Protein AF-A0A6M8U9I7-F1 (afdb_monomer_lite)

Radius of gyration: 16.64 Å; chains: 1; bounding box: 40×27×50 Å

Sequence (62 aa):
MGELGVVEADEGTDGNIIVRLYKRKYILNDDGEIERTKGDPIDVPENSWIDIRLNMPPKDGN

Secondary structure (DSSP, 8-state):
----SEEEEEE-TTS-EEEEEEEEEEEE-TTS-EEEEEEEE-PPPTT--------PPP-S--

Structure (mmCIF, N/CA/C/O backbone):
data_AF-A0A6M8U9I7-F1
#
_entry.id   AF-A0A6M8U9I7-F1
#
loop_
_atom_site.group_PDB
_atom_site.id
_atom_site.type_symbol
_atom_site.label_atom_id
_atom_site.label_alt_id
_atom_site.label_comp_id
_atom_site.label_asym_id
_ato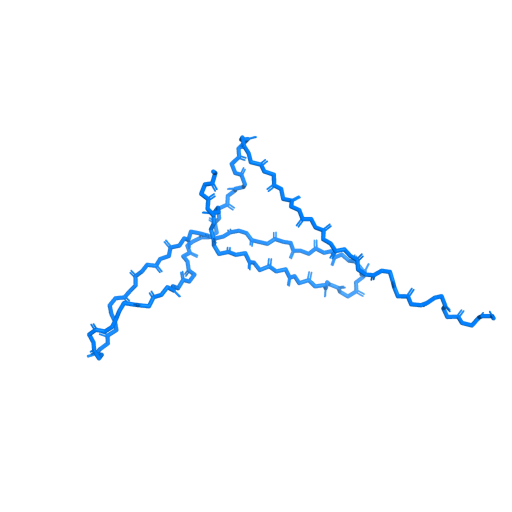m_site.label_entity_id
_atom_site.label_seq_id
_atom_site.pdbx_PDB_ins_code
_atom_site.Cartn_x
_atom_site.Cartn_y
_atom_site.Cartn_z
_atom_site.occupancy
_atom_site.B_iso_or_equiv
_atom_site.auth_seq_id
_atom_site.auth_comp_id
_atom_site.auth_asym_id
_atom_site.auth_atom_id
_atom_site.pdbx_PDB_model_num
ATOM 1 N N . MET A 1 1 ? -5.661 16.301 -1.013 1.00 53.09 1 MET A N 1
ATOM 2 C CA . MET A 1 1 ? -6.035 14.951 -1.486 1.00 53.09 1 MET A CA 1
ATOM 3 C C . MET A 1 1 ? -5.369 13.958 -0.556 1.00 53.09 1 MET A C 1
ATOM 5 O O . MET A 1 1 ? -4.154 14.007 -0.429 1.00 53.09 1 MET A O 1
ATOM 9 N N . GLY A 1 2 ? -6.164 13.194 0.194 1.00 64.81 2 GLY A N 1
ATOM 10 C CA . GLY A 1 2 ? -5.650 12.226 1.162 1.00 64.81 2 GLY A CA 1
ATOM 11 C C . GLY A 1 2 ? -4.978 11.045 0.467 1.00 64.81 2 GLY A C 1
ATOM 12 O O . GLY A 1 2 ? -5.271 10.730 -0.681 1.00 64.81 2 GLY A O 1
ATOM 13 N N . GLU A 1 3 ? -4.055 10.418 1.173 1.00 66.06 3 GLU A N 1
ATOM 14 C CA . GLU A 1 3 ? -3.318 9.239 0.732 1.00 66.06 3 GLU A CA 1
ATOM 15 C C . GLU A 1 3 ? -4.331 8.068 0.515 1.00 66.06 3 GLU A C 1
ATOM 17 O O . GLU A 1 3 ? -5.189 7.820 1.365 1.00 66.06 3 GLU A O 1
ATOM 22 N N . LEU A 1 4 ? -4.297 7.390 -0.646 1.00 71.88 4 LEU A N 1
ATOM 23 C CA . LEU A 1 4 ? -5.393 6.522 -1.148 1.00 71.88 4 LEU A CA 1
ATOM 24 C C . LEU A 1 4 ? -5.554 5.179 -0.410 1.00 71.88 4 LEU A C 1
ATOM 26 O O . LEU A 1 4 ? -6.650 4.636 -0.327 1.00 71.88 4 LEU A O 1
ATOM 30 N N . GLY A 1 5 ? -4.475 4.632 0.150 1.00 81.88 5 GLY A N 1
ATOM 31 C CA . GLY A 1 5 ? -4.478 3.288 0.736 1.00 81.88 5 GLY A CA 1
ATOM 32 C C . GLY A 1 5 ? -3.076 2.837 1.119 1.00 81.88 5 GLY A C 1
ATOM 33 O O . GLY A 1 5 ? -2.197 3.681 1.288 1.00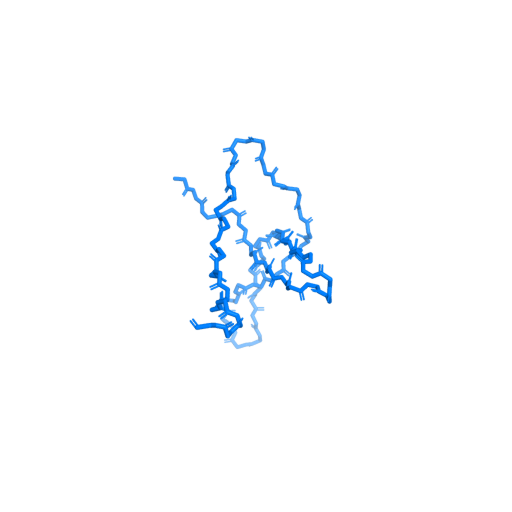 81.88 5 GLY A O 1
ATOM 34 N N . VAL A 1 6 ? -2.869 1.534 1.283 1.00 86.88 6 VAL A N 1
ATOM 35 C CA . VAL A 1 6 ? -1.532 0.914 1.241 1.00 86.88 6 VAL A CA 1
ATOM 36 C C . VAL A 1 6 ? -1.296 0.455 -0.198 1.00 86.88 6 VAL A C 1
ATOM 38 O O . VAL A 1 6 ? -2.176 -0.182 -0.773 1.00 86.88 6 VAL A O 1
ATOM 41 N N . VAL A 1 7 ? -0.152 0.816 -0.783 1.00 88.62 7 VAL A N 1
ATOM 42 C CA . VAL A 1 7 ? 0.201 0.489 -2.172 1.00 88.62 7 VAL A CA 1
ATOM 43 C C . VAL A 1 7 ? 1.380 -0.470 -2.171 1.00 88.62 7 VAL A C 1
ATOM 45 O O . VAL A 1 7 ? 2.373 -0.224 -1.491 1.00 88.62 7 VAL A O 1
ATOM 48 N N . GLU A 1 8 ? 1.270 -1.535 -2.954 1.00 89.44 8 GLU A N 1
ATOM 49 C CA . GLU A 1 8 ? 2.373 -2.443 -3.266 1.00 89.44 8 GLU A CA 1
ATOM 50 C C . GLU A 1 8 ? 2.568 -2.472 -4.782 1.00 89.44 8 GLU A C 1
ATOM 52 O O . GLU A 1 8 ? 1.592 -2.483 -5.536 1.00 89.44 8 GLU A O 1
ATOM 57 N N . ALA A 1 9 ? 3.823 -2.492 -5.218 1.00 87.81 9 ALA A N 1
ATOM 58 C CA . ALA A 1 9 ? 4.199 -2.658 -6.613 1.00 87.81 9 ALA A CA 1
ATOM 59 C C . ALA A 1 9 ? 5.200 -3.807 -6.713 1.00 87.81 9 ALA A C 1
ATOM 61 O O . ALA A 1 9 ? 6.120 -3.892 -5.900 1.00 87.81 9 ALA A O 1
ATOM 62 N N . ASP A 1 10 ? 4.991 -4.675 -7.693 1.00 88.94 10 ASP A N 1
ATOM 63 C CA . ASP A 1 10 ? 5.841 -5.829 -7.965 1.00 88.94 10 ASP A CA 1
ATOM 64 C C . ASP A 1 10 ? 6.167 -5.880 -9.461 1.00 88.94 10 ASP A C 1
ATOM 66 O O . ASP A 1 10 ? 5.293 -5.620 -10.299 1.00 88.94 10 ASP A O 1
ATOM 70 N N . GLU A 1 11 ? 7.423 -6.179 -9.784 1.00 86.81 11 GLU A N 1
ATOM 71 C CA . GLU A 1 11 ? 7.881 -6.397 -11.154 1.00 86.81 11 GLU A CA 1
ATOM 72 C C . GLU A 1 11 ? 7.842 -7.900 -11.445 1.00 86.81 11 GLU A C 1
ATOM 74 O O . GLU A 1 11 ? 8.590 -8.691 -10.874 1.00 86.81 11 GLU A O 1
ATOM 79 N N . GLY A 1 12 ? 6.928 -8.295 -12.324 1.00 84.56 12 GLY A N 1
ATOM 80 C CA . GLY A 1 12 ? 6.801 -9.664 -12.793 1.00 84.56 12 GLY A CA 1
ATOM 81 C C . GLY A 1 12 ? 7.928 -10.049 -13.752 1.00 84.56 12 GLY A C 1
ATOM 82 O O . GLY A 1 12 ? 8.605 -9.207 -14.336 1.00 84.56 12 GLY A O 1
ATOM 83 N N . THR A 1 13 ? 8.077 -11.351 -13.982 1.00 81.69 13 THR A N 1
ATOM 84 C CA . THR A 1 13 ? 9.181 -11.945 -14.757 1.00 81.69 13 THR A CA 1
ATOM 85 C C . THR A 1 13 ? 9.289 -11.490 -16.216 1.00 81.69 13 THR A C 1
ATOM 87 O O . THR A 1 13 ? 10.366 -11.599 -16.792 1.00 81.69 13 THR A O 1
ATOM 90 N N . ASP A 1 14 ? 8.215 -10.951 -16.799 1.00 84.31 14 ASP A N 1
ATOM 91 C CA . ASP A 1 14 ? 8.151 -10.561 -18.218 1.00 84.31 14 ASP A CA 1
ATOM 92 C C . ASP A 1 14 ? 8.090 -9.033 -18.414 1.00 84.31 14 ASP A C 1
ATOM 94 O O . ASP A 1 14 ? 7.562 -8.543 -19.412 1.00 84.31 14 ASP A O 1
ATOM 98 N N . GLY A 1 15 ? 8.555 -8.257 -17.428 1.00 80.81 15 GLY A N 1
ATOM 99 C CA . GLY A 1 15 ? 8.466 -6.791 -17.453 1.00 80.81 15 GLY A CA 1
ATOM 100 C C . GLY A 1 15 ? 7.056 -6.248 -17.187 1.00 80.81 15 GLY A C 1
ATOM 101 O O . GLY A 1 15 ? 6.792 -5.061 -17.378 1.00 80.81 15 GLY A O 1
ATOM 102 N N . ASN A 1 16 ? 6.135 -7.108 -16.739 1.00 87.94 16 ASN A N 1
ATOM 103 C CA . ASN A 1 16 ? 4.820 -6.695 -16.257 1.00 87.94 16 ASN A CA 1
ATOM 104 C C . ASN A 1 16 ? 4.953 -6.019 -14.893 1.00 87.94 16 ASN A C 1
ATOM 106 O O . ASN A 1 16 ? 5.598 -6.554 -14.000 1.00 87.94 16 ASN A O 1
ATOM 110 N N . ILE A 1 17 ? 4.269 -4.896 -14.692 1.00 88.31 17 ILE A N 1
ATOM 111 C CA . ILE A 1 17 ? 4.217 -4.223 -13.391 1.00 88.31 17 ILE A CA 1
ATOM 112 C C . ILE A 1 17 ? 2.837 -4.447 -12.795 1.00 88.31 17 ILE A C 1
ATOM 114 O O . ILE A 1 17 ? 1.824 -4.078 -13.393 1.00 88.31 17 ILE A O 1
ATOM 118 N N . ILE A 1 18 ? 2.792 -5.037 -11.604 1.00 90.19 18 ILE A N 1
ATOM 119 C CA . ILE A 1 18 ? 1.546 -5.275 -10.884 1.00 90.19 18 ILE A CA 1
ATOM 120 C C . ILE A 1 18 ? 1.469 -4.302 -9.713 1.00 90.19 18 ILE A C 1
ATOM 122 O O . ILE A 1 18 ? 2.201 -4.436 -8.734 1.00 90.19 18 ILE A O 1
ATOM 126 N N . VAL A 1 19 ? 0.544 -3.346 -9.796 1.00 89.50 19 VAL A N 1
ATOM 127 C CA . VAL A 1 19 ? 0.247 -2.402 -8.711 1.00 89.50 19 VAL A CA 1
ATOM 128 C C . VAL A 1 19 ? -1.032 -2.836 -8.004 1.00 89.50 19 VAL A C 1
ATOM 130 O O . VAL A 1 19 ? -2.057 -3.057 -8.647 1.00 89.50 19 VAL A O 1
ATOM 133 N N . ARG A 1 20 ? -0.982 -2.956 -6.675 1.00 90.75 20 ARG A N 1
ATOM 134 C CA . ARG A 1 20 ? -2.134 -3.316 -5.837 1.00 90.75 20 ARG A CA 1
ATOM 135 C C . ARG A 1 20 ? -2.410 -2.221 -4.819 1.00 90.75 20 ARG A C 1
ATOM 137 O O . ARG A 1 20 ? -1.493 -1.736 -4.156 1.00 90.75 20 ARG A O 1
ATOM 144 N N . LEU A 1 21 ? -3.685 -1.871 -4.680 1.00 91.81 21 LEU A N 1
ATOM 145 C CA . LEU A 1 21 ? -4.175 -0.930 -3.683 1.00 91.81 21 LEU A CA 1
ATOM 146 C C . LEU A 1 21 ? -4.992 -1.681 -2.631 1.00 91.81 21 LEU A C 1
ATOM 148 O O . LEU A 1 21 ? -5.831 -2.519 -2.954 1.00 91.81 21 LEU A O 1
ATOM 152 N N . TYR A 1 22 ? -4.758 -1.352 -1.366 1.00 92.69 22 TYR A N 1
ATOM 153 C CA . TYR A 1 22 ? -5.443 -1.965 -0.235 1.00 92.69 22 TYR A CA 1
ATOM 154 C C . TYR A 1 22 ? -5.991 -0.905 0.713 1.00 92.69 22 TYR A C 1
ATOM 156 O O . TYR A 1 22 ? -5.416 0.183 0.867 1.00 92.69 22 TYR A O 1
ATOM 164 N N . LYS A 1 23 ? -7.069 -1.249 1.423 1.00 91.81 23 LYS A N 1
ATOM 165 C CA . LYS A 1 23 ? -7.565 -0.428 2.533 1.00 91.81 23 LYS A CA 1
ATOM 166 C C . LYS A 1 23 ? -6.482 -0.278 3.595 1.00 91.81 23 LYS A C 1
ATOM 168 O O . LYS A 1 23 ? -5.726 -1.206 3.883 1.00 91.81 23 LYS A O 1
ATOM 173 N N . ARG A 1 24 ? -6.455 0.887 4.239 1.00 91.12 24 ARG A N 1
ATOM 174 C CA . ARG A 1 24 ? -5.698 1.069 5.482 1.00 91.12 24 ARG A CA 1
ATOM 175 C C . ARG A 1 24 ? -6.466 0.382 6.591 1.00 91.12 24 ARG A C 1
ATOM 177 O O . ARG A 1 24 ? -7.645 0.679 6.788 1.00 91.12 24 ARG A O 1
ATOM 184 N N . LYS A 1 25 ? -5.797 -0.493 7.322 1.00 92.88 25 LYS A N 1
ATOM 185 C CA . LYS A 1 25 ? -6.335 -1.079 8.539 1.00 92.88 25 LYS A CA 1
ATOM 186 C C . LYS A 1 25 ? -5.462 -0.630 9.700 1.00 92.88 25 LYS A C 1
ATOM 188 O O . LYS A 1 25 ? -4.244 -0.642 9.589 1.00 92.88 25 LYS A O 1
ATOM 193 N N . TYR A 1 26 ? -6.084 -0.207 10.788 1.00 93.50 26 TYR A N 1
ATOM 194 C CA . TYR A 1 26 ? -5.387 0.105 12.029 1.00 93.50 26 TYR A CA 1
ATOM 195 C C . TYR A 1 26 ? -5.737 -0.982 13.032 1.00 93.50 26 TYR A C 1
ATOM 197 O O . TYR A 1 26 ? -6.916 -1.308 13.193 1.00 93.50 26 TYR A O 1
ATOM 205 N N . ILE A 1 27 ? -4.719 -1.584 13.631 1.00 94.56 27 ILE A N 1
ATOM 206 C CA . ILE A 1 27 ? -4.873 -2.663 14.605 1.00 94.56 27 ILE A CA 1
ATOM 207 C C . ILE A 1 27 ? -4.176 -2.210 15.882 1.00 94.56 27 ILE A C 1
ATOM 209 O O . ILE A 1 27 ? -3.082 -1.661 15.815 1.00 94.56 27 ILE A O 1
ATOM 213 N N . LEU A 1 28 ? -4.840 -2.400 17.020 1.00 96.56 28 LEU A N 1
ATOM 214 C CA . LEU A 1 28 ? -4.209 -2.271 18.326 1.00 96.56 28 LEU A CA 1
ATOM 215 C C . LEU A 1 28 ? -3.464 -3.579 18.597 1.00 96.56 28 LEU A C 1
ATOM 217 O O . LEU A 1 28 ? -4.106 -4.632 18.609 1.00 96.56 28 LEU A O 1
ATOM 221 N N . ASN A 1 29 ? -2.147 -3.519 18.741 1.00 94.06 29 ASN A N 1
ATOM 222 C CA . ASN A 1 29 ? -1.347 -4.691 19.074 1.00 94.06 29 ASN A CA 1
ATOM 223 C C . ASN A 1 29 ? -1.369 -4.973 20.586 1.00 94.06 29 ASN A C 1
ATOM 225 O O . ASN A 1 29 ? -1.934 -4.207 21.373 1.00 94.06 29 ASN A O 1
ATOM 229 N N . ASP A 1 30 ? -0.769 -6.093 20.985 1.00 95.94 30 ASP A N 1
ATOM 230 C CA . ASP A 1 30 ? -0.773 -6.553 22.378 1.00 95.94 30 ASP A CA 1
ATOM 231 C C . ASP A 1 30 ? 0.007 -5.616 23.321 1.00 95.94 30 ASP A C 1
ATOM 233 O O . ASP A 1 30 ? -0.274 -5.576 24.519 1.00 95.94 30 ASP A O 1
ATOM 237 N N . ASP A 1 31 ? 0.921 -4.806 22.777 1.00 96.50 31 ASP A N 1
ATOM 238 C CA . ASP A 1 31 ? 1.674 -3.776 23.504 1.00 96.50 31 ASP A CA 1
ATOM 239 C C . ASP A 1 31 ? 0.877 -2.467 23.680 1.00 96.50 31 ASP A C 1
ATOM 241 O O . ASP A 1 31 ? 1.331 -1.524 24.334 1.00 96.50 31 ASP A O 1
ATOM 245 N N . GLY A 1 32 ? -0.343 -2.402 23.136 1.00 96.06 32 GLY A N 1
ATOM 246 C CA . GLY A 1 32 ? -1.211 -1.228 23.206 1.00 96.06 32 GLY A CA 1
ATOM 247 C C . GLY A 1 32 ? -0.869 -0.141 22.184 1.00 96.06 32 GLY A C 1
ATOM 248 O O . GLY A 1 32 ? -1.341 0.992 22.317 1.00 96.06 32 GLY A O 1
ATOM 249 N N . GLU A 1 33 ? -0.086 -0.462 21.156 1.00 96.56 33 GLU A N 1
ATOM 250 C CA . GLU A 1 33 ? 0.261 0.451 20.070 1.00 96.56 33 GLU A CA 1
ATOM 251 C C . GLU A 1 33 ? -0.680 0.288 18.872 1.00 96.56 33 GLU A C 1
ATOM 253 O O . GLU A 1 33 ? -1.190 -0.794 18.576 1.00 96.56 33 GLU A O 1
ATOM 258 N N . ILE A 1 34 ? -0.924 1.389 18.157 1.00 95.94 34 ILE A N 1
ATOM 259 C CA . ILE A 1 34 ? -1.715 1.371 16.926 1.00 95.94 34 ILE A CA 1
ATOM 260 C C . ILE A 1 34 ? -0.778 1.175 15.740 1.00 95.94 34 ILE A C 1
ATOM 262 O O . ILE A 1 34 ? -0.026 2.079 15.371 1.00 95.94 34 ILE A O 1
ATOM 266 N N . GLU A 1 35 ? -0.908 0.035 15.073 1.00 93.81 35 GLU A N 1
ATOM 267 C CA . GLU A 1 35 ? -0.139 -0.288 13.879 1.00 93.81 35 GLU A CA 1
ATOM 268 C C . GLU A 1 35 ? -0.983 -0.140 12.612 1.00 93.81 35 GLU A C 1
ATOM 270 O O . GLU A 1 35 ? -2.122 -0.616 12.513 1.00 93.81 35 GLU A O 1
ATOM 275 N N . ARG A 1 36 ? -0.406 0.516 11.598 1.00 90.69 36 ARG A N 1
ATOM 276 C CA . ARG A 1 36 ? -0.989 0.577 10.254 1.00 90.69 36 ARG A CA 1
ATOM 277 C C . ARG A 1 36 ? -0.629 -0.700 9.504 1.00 90.69 36 ARG A C 1
ATOM 279 O O . ARG A 1 36 ? 0.532 -0.956 9.210 1.00 90.69 36 ARG A O 1
ATOM 286 N N . THR A 1 37 ? -1.650 -1.446 9.118 1.00 91.12 37 THR A N 1
ATOM 287 C CA . THR A 1 37 ? -1.547 -2.713 8.396 1.00 91.12 37 THR A CA 1
ATOM 288 C C . THR A 1 37 ? -2.324 -2.670 7.079 1.00 91.12 37 THR A C 1
ATOM 290 O O . TH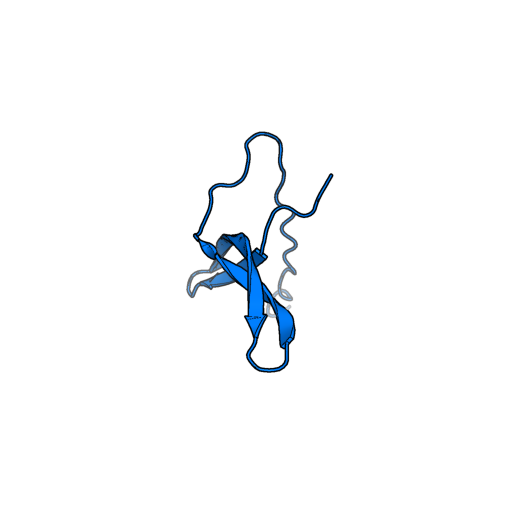R A 1 37 ? -3.103 -1.747 6.796 1.00 91.12 37 THR A O 1
ATOM 293 N N . LYS A 1 38 ? -2.079 -3.681 6.243 1.00 92.00 38 LYS A N 1
ATOM 294 C CA . LYS A 1 38 ? -2.756 -3.892 4.965 1.00 92.00 38 LYS A CA 1
ATOM 295 C C . LYS A 1 38 ? -4.124 -4.541 5.194 1.00 92.00 38 LYS A C 1
ATOM 297 O O . LYS A 1 38 ? -4.209 -5.606 5.799 1.00 92.00 38 LYS A O 1
ATOM 302 N N . GLY A 1 39 ? -5.188 -3.880 4.742 1.00 92.56 39 GLY A N 1
ATOM 303 C CA . GLY A 1 39 ? -6.548 -4.419 4.732 1.00 92.56 39 GLY A CA 1
ATOM 304 C C . GLY A 1 39 ? -6.886 -5.133 3.422 1.00 92.56 39 GLY A C 1
ATOM 305 O O . GLY A 1 39 ? -5.999 -5.570 2.692 1.00 92.56 39 GLY A O 1
ATOM 306 N N . ASP A 1 40 ? -8.180 -5.217 3.111 1.00 94.56 40 ASP A N 1
ATOM 307 C CA . ASP A 1 40 ? -8.661 -5.854 1.880 1.00 94.56 40 ASP A CA 1
ATOM 308 C C . ASP A 1 40 ? -8.205 -5.096 0.619 1.00 94.56 40 ASP A C 1
ATOM 310 O O . ASP A 1 40 ? -8.095 -3.859 0.661 1.00 94.56 40 ASP A O 1
ATOM 314 N N . PRO A 1 41 ? -7.971 -5.802 -0.505 1.00 94.00 41 PRO A N 1
ATOM 315 C CA . PRO A 1 41 ? -7.728 -5.165 -1.794 1.00 94.00 41 PRO A CA 1
ATOM 316 C C . PRO A 1 41 ? -8.938 -4.324 -2.212 1.00 94.00 41 PRO A C 1
ATOM 318 O O . PRO A 1 41 ? -10.087 -4.675 -1.930 1.00 94.00 41 PRO A O 1
ATOM 321 N N . ILE A 1 42 ? -8.670 -3.199 -2.868 1.00 92.31 42 ILE A N 1
ATOM 322 C CA . ILE A 1 42 ? -9.693 -2.283 -3.372 1.00 92.31 42 ILE A CA 1
ATOM 323 C C . ILE A 1 42 ? -9.363 -1.817 -4.777 1.00 92.31 42 ILE A C 1
ATOM 325 O O . ILE A 1 42 ? -8.196 -1.725 -5.161 1.00 92.31 42 ILE A O 1
ATOM 329 N N . ASP A 1 43 ? -10.412 -1.446 -5.498 1.00 89.06 43 ASP A N 1
ATOM 330 C CA . ASP A 1 43 ? -10.273 -0.729 -6.751 1.00 89.06 43 ASP A CA 1
ATOM 331 C C . ASP A 1 43 ? -9.776 0.699 -6.515 1.00 89.06 43 ASP A C 1
ATOM 333 O O . ASP A 1 43 ? -9.982 1.315 -5.461 1.00 89.06 43 ASP A O 1
ATOM 337 N N . VAL A 1 44 ? -9.112 1.229 -7.535 1.00 84.88 44 VAL A N 1
ATOM 338 C CA . VAL A 1 44 ? -8.653 2.614 -7.567 1.00 84.88 44 VAL A CA 1
ATOM 339 C C . VAL A 1 44 ? -9.878 3.521 -7.724 1.00 84.88 44 VAL A C 1
ATOM 341 O O . VAL A 1 44 ? -10.638 3.338 -8.675 1.00 84.88 44 VAL A O 1
ATOM 344 N N . PRO A 1 45 ? -10.103 4.501 -6.828 1.00 86.19 45 PRO A N 1
ATOM 345 C CA . PRO A 1 45 ? -11.250 5.398 -6.939 1.00 86.19 45 PRO A CA 1
ATOM 346 C C . PRO A 1 45 ? -11.254 6.182 -8.258 1.00 86.19 45 PRO A C 1
ATOM 348 O O . PRO A 1 45 ? -10.213 6.689 -8.674 1.00 86.19 45 PRO A O 1
ATOM 351 N N . GLU A 1 46 ? -12.431 6.372 -8.861 1.00 85.00 46 GLU A N 1
ATOM 352 C CA . GLU A 1 46 ? -12.589 7.026 -10.176 1.00 85.00 46 GLU A CA 1
ATOM 353 C C . GLU A 1 46 ? -11.980 8.439 -10.250 1.00 85.00 46 GLU A C 1
ATOM 355 O O . GLU A 1 46 ? -11.452 8.842 -11.279 1.00 85.00 46 GLU A O 1
ATOM 360 N N . ASN A 1 47 ? -12.001 9.186 -9.141 1.00 85.94 47 ASN A N 1
ATOM 361 C CA . ASN A 1 47 ? -11.462 10.550 -9.055 1.00 85.94 47 ASN A CA 1
ATOM 362 C C . ASN A 1 47 ? -10.032 10.592 -8.485 1.00 85.94 47 ASN A C 1
ATOM 364 O O . ASN A 1 47 ? -9.659 11.532 -7.776 1.00 85.94 47 ASN A O 1
ATOM 368 N N . SER A 1 48 ? -9.242 9.548 -8.734 1.00 83.38 48 SER A N 1
ATOM 369 C CA . SER A 1 48 ? -7.864 9.432 -8.258 1.00 83.38 48 SER A CA 1
ATOM 370 C C . SER A 1 48 ? -6.892 9.090 -9.386 1.00 83.38 48 SER A C 1
ATOM 372 O O . SER A 1 48 ? -7.292 8.719 -10.485 1.00 83.38 48 SER A O 1
ATOM 374 N N . TRP A 1 49 ? -5.600 9.270 -9.121 1.00 82.19 49 TRP A N 1
ATOM 375 C CA . TRP A 1 49 ? -4.525 9.036 -10.078 1.00 82.19 49 TRP A CA 1
ATOM 376 C C . TRP A 1 49 ? -3.451 8.157 -9.437 1.00 82.19 49 TRP A C 1
ATOM 378 O O . TRP A 1 49 ? -3.196 8.259 -8.234 1.00 82.19 49 TRP A O 1
ATOM 388 N N . ILE A 1 50 ? -2.832 7.294 -10.244 1.00 81.69 50 ILE A N 1
ATOM 389 C CA . ILE A 1 50 ? -1.656 6.511 -9.859 1.00 81.69 50 ILE A CA 1
ATOM 390 C C . ILE A 1 50 ? -0.451 7.117 -10.582 1.00 81.69 50 ILE A C 1
ATOM 392 O O . ILE A 1 50 ? -0.418 7.132 -11.810 1.00 81.69 50 ILE A O 1
ATOM 396 N N . ASP A 1 51 ? 0.531 7.606 -9.823 1.00 85.44 51 ASP A N 1
ATOM 397 C CA . ASP A 1 51 ? 1.838 8.015 -10.353 1.00 85.44 51 ASP A CA 1
ATOM 398 C C . ASP A 1 51 ? 2.776 6.806 -10.352 1.00 85.44 51 ASP A C 1
ATOM 400 O O . ASP A 1 51 ? 3.107 6.286 -9.284 1.00 85.44 51 ASP A O 1
ATOM 404 N N . ILE A 1 52 ? 3.205 6.347 -11.528 1.00 82.44 52 ILE A N 1
ATOM 405 C CA . ILE A 1 52 ? 4.172 5.250 -11.660 1.00 82.44 52 ILE A CA 1
ATOM 406 C C . ILE A 1 52 ? 5.479 5.830 -12.189 1.00 82.44 52 ILE A C 1
ATOM 408 O O . ILE A 1 52 ? 5.520 6.404 -13.276 1.00 82.44 52 ILE A O 1
ATOM 412 N N . ARG A 1 53 ? 6.562 5.656 -11.427 1.00 85.25 53 ARG A N 1
ATOM 413 C CA . ARG A 1 53 ? 7.906 6.095 -11.813 1.00 85.25 53 ARG A CA 1
ATOM 414 C C . ARG A 1 53 ? 8.762 4.886 -12.121 1.00 85.25 53 ARG A C 1
ATOM 416 O O . ARG A 1 53 ? 9.061 4.097 -11.231 1.00 85.25 53 ARG A O 1
ATOM 423 N N . LEU A 1 54 ? 9.155 4.770 -13.381 1.00 82.19 54 LEU A N 1
ATOM 424 C CA . LEU A 1 54 ? 10.028 3.709 -13.857 1.00 82.19 54 LEU A CA 1
ATOM 425 C C . LEU A 1 54 ? 11.400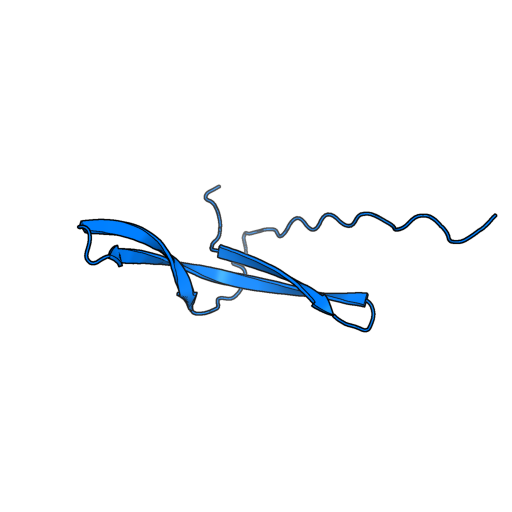 4.294 -14.146 1.00 82.19 54 LEU A C 1
ATOM 427 O O . LEU A 1 54 ? 11.519 5.299 -14.848 1.00 82.19 54 LEU A O 1
ATOM 431 N N . ASN A 1 55 ? 12.430 3.651 -13.608 1.00 82.44 55 ASN A N 1
ATOM 432 C CA . ASN A 1 55 ? 13.797 3.936 -14.002 1.00 82.44 55 ASN A CA 1
ATOM 433 C C . ASN A 1 55 ? 14.124 3.037 -15.185 1.00 82.44 55 ASN A C 1
ATOM 435 O O . ASN A 1 55 ? 14.131 1.816 -15.051 1.00 82.44 55 ASN A O 1
ATOM 439 N N . MET A 1 56 ? 14.373 3.642 -16.345 1.00 81.06 56 MET A N 1
ATOM 440 C CA . MET A 1 56 ? 14.847 2.888 -17.497 1.00 81.06 56 MET A CA 1
ATOM 441 C C . MET A 1 56 ? 16.218 2.289 -17.148 1.00 81.06 56 MET A C 1
ATOM 443 O O . MET A 1 56 ? 17.096 3.042 -16.710 1.00 81.06 56 MET A O 1
ATOM 447 N N . PRO A 1 57 ? 16.423 0.970 -17.312 1.00 76.62 57 PRO A N 1
ATOM 448 C 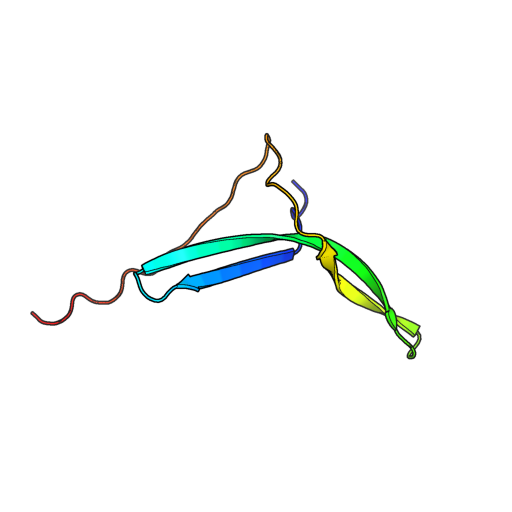CA . PRO A 1 57 ? 17.740 0.388 -17.116 1.00 76.62 57 PRO A CA 1
ATOM 449 C C . PRO A 1 57 ? 18.729 1.006 -18.116 1.00 76.62 57 PRO A C 1
ATOM 451 O O . PRO A 1 57 ? 18.320 1.459 -19.194 1.00 76.62 57 PRO A O 1
ATOM 454 N N . PRO A 1 58 ? 20.031 1.060 -17.781 1.00 80.75 58 PRO A N 1
ATOM 455 C CA . PRO A 1 58 ? 21.038 1.461 -18.749 1.00 80.75 58 PRO A CA 1
ATOM 456 C C . PRO A 1 58 ? 20.896 0.583 -19.991 1.00 80.75 58 PRO A C 1
ATOM 458 O O . PRO A 1 58 ? 20.662 -0.619 -19.893 1.00 80.75 58 PRO A O 1
ATOM 461 N N . LYS A 1 59 ? 21.007 1.192 -21.172 1.00 77.81 59 LYS A N 1
ATOM 462 C CA . LYS A 1 59 ?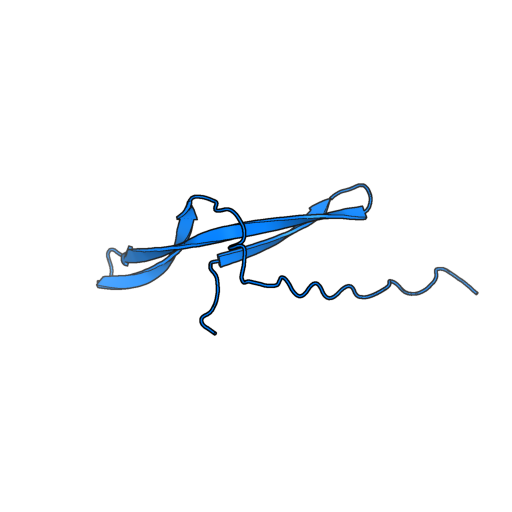 21.050 0.428 -22.413 1.00 77.81 59 LYS A CA 1
ATOM 463 C C . LYS A 1 59 ? 22.260 -0.498 -22.325 1.00 77.81 59 LYS A C 1
ATOM 465 O O . LYS A 1 59 ? 23.382 -0.001 -22.251 1.00 77.81 59 LYS A O 1
ATOM 470 N N . ASP A 1 60 ? 22.034 -1.807 -22.313 1.00 73.50 60 ASP A N 1
ATOM 471 C CA . ASP A 1 60 ? 23.124 -2.773 -22.364 1.00 73.50 60 ASP A CA 1
ATOM 472 C C . ASP A 1 60 ? 23.991 -2.472 -23.597 1.00 73.50 60 ASP A C 1
ATOM 474 O O . ASP A 1 60 ? 23.521 -2.548 -24.731 1.00 73.50 60 ASP A O 1
ATOM 478 N N . GLY A 1 61 ? 25.238 -2.063 -23.342 1.00 66.62 61 GLY A N 1
ATOM 479 C CA . GLY A 1 61 ? 26.346 -1.982 -24.294 1.00 66.62 61 GLY A CA 1
ATOM 480 C C . GLY A 1 61 ? 26.121 -1.186 -25.586 1.00 66.62 61 GLY A C 1
ATOM 481 O O . GLY A 1 61 ? 25.698 -1.744 -26.596 1.00 66.62 61 GLY A O 1
ATOM 482 N N . ASN A 1 62 ? 26.566 0.075 -25.597 1.00 44.69 62 ASN A N 1
ATOM 483 C CA . ASN A 1 62 ? 27.481 0.581 -26.634 1.00 44.69 62 ASN A CA 1
ATOM 484 C C . ASN A 1 62 ? 28.251 1.804 -26.132 1.00 44.69 62 ASN A C 1
ATOM 486 O O . ASN A 1 62 ? 27.588 2.834 -25.876 1.00 44.69 62 ASN A O 1
#

InterPro domains:
  IPR058008 Phage tail protein, C-terminal domain [PF25670] (7-57)

Organism: NCBI:txid2740817

pLDDT: mean 85.52, std 9.99, range [44.69, 96.56]

Foldseek 3Di:
DDDQADWDWDQDPVRDIDIWGFHWDWDQDPVRDTDTDGHHTDDDDPPDDDDDDDDDPPDPDD